Protein AF-A0A7J4BCX7-F1 (afdb_monomer)

Radius of gyration: 16.33 Å; Cα contacts (8 Å, |Δi|>4): 56; chains: 1; bounding box: 45×21×50 Å

pLDDT: mean 80.55, std 9.73, range [49.88, 89.94]

Mean predicted aligned error: 7.39 Å

Sequence (88 aa):
GVMIVTVGLVLLIISYVGIILLSFEFYDEYDDKLYLIAGILFIFHVVSLIFSLGIATPVLGAVAWALTYSALSNTVRKLRRSQYSSQI

Foldseek 3Di:
DVVVVVVVVVVVVVVLVVLLVVLVVCCVVPVDCLSVVLSVLSVVLVVCVVVCVDDCNVVSVVVSVVSSVVSVVVVVVVVVVVVVVVVD

Structure (mmCIF, N/CA/C/O backbone):
data_AF-A0A7J4BCX7-F1
#
_entry.id   AF-A0A7J4BCX7-F1
#
loop_
_atom_site.group_PDB
_atom_site.id
_atom_site.type_symbol
_atom_site.label_atom_id
_atom_site.label_alt_id
_atom_site.label_comp_id
_atom_site.label_asym_id
_atom_site.label_entity_id
_atom_site.label_seq_id
_atom_site.pdbx_PDB_ins_code
_atom_site.Cartn_x
_atom_site.Cartn_y
_atom_site.Cartn_z
_atom_site.occupancy
_atom_site.B_iso_or_equiv
_atom_site.auth_seq_id
_atom_site.auth_comp_id
_atom_site.auth_asym_id
_atom_site.auth_atom_id
_atom_site.pdbx_PDB_model_num
ATOM 1 N N . GLY A 1 1 ? 4.888 -10.170 -27.018 1.00 59.47 1 GLY A N 1
ATOM 2 C CA . GLY A 1 1 ? 5.598 -9.954 -25.741 1.00 59.47 1 GLY A CA 1
ATOM 3 C C . GLY A 1 1 ? 5.300 -8.590 -25.145 1.00 59.47 1 GLY A C 1
ATOM 4 O O . GLY A 1 1 ? 4.684 -8.529 -24.095 1.00 59.47 1 GLY A O 1
ATOM 5 N N . VAL A 1 2 ? 5.679 -7.505 -25.827 1.00 70.62 2 VAL A N 1
ATOM 6 C CA . VAL A 1 2 ? 5.633 -6.128 -25.288 1.00 70.62 2 VAL A CA 1
ATOM 7 C C . VAL A 1 2 ? 4.222 -5.646 -24.912 1.00 70.62 2 VAL A C 1
ATOM 9 O O . VAL A 1 2 ? 4.050 -5.106 -23.827 1.00 70.62 2 VAL A O 1
ATOM 12 N N . MET A 1 3 ? 3.195 -5.924 -25.729 1.00 74.50 3 MET A N 1
ATOM 13 C CA . MET A 1 3 ? 1.818 -5.477 -25.433 1.00 74.50 3 MET A CA 1
ATOM 14 C C . MET A 1 3 ? 1.265 -6.005 -24.100 1.00 74.50 3 MET A C 1
ATOM 16 O O . MET A 1 3 ? 0.581 -5.273 -23.395 1.00 74.50 3 MET A O 1
ATOM 20 N N . ILE A 1 4 ? 1.581 -7.250 -23.730 1.00 81.81 4 ILE A N 1
ATOM 21 C CA . ILE A 1 4 ? 1.100 -7.856 -22.475 1.00 81.81 4 ILE A CA 1
ATOM 22 C C . ILE A 1 4 ? 1.726 -7.144 -21.272 1.00 81.81 4 ILE A C 1
ATOM 24 O O . ILE A 1 4 ? 1.041 -6.859 -20.294 1.00 81.81 4 ILE A O 1
ATOM 28 N N . VAL A 1 5 ? 3.014 -6.805 -21.370 1.00 81.31 5 VAL A N 1
ATOM 29 C CA . VAL A 1 5 ? 3.736 -6.076 -20.320 1.00 81.31 5 VAL A CA 1
ATOM 30 C C . VAL A 1 5 ? 3.159 -4.673 -20.151 1.00 81.31 5 VAL A C 1
ATOM 32 O O . VAL A 1 5 ? 2.893 -4.260 -19.028 1.00 81.31 5 VAL A O 1
ATOM 35 N N . THR A 1 6 ? 2.897 -3.963 -21.251 1.00 83.31 6 THR A N 1
ATOM 36 C CA . THR A 1 6 ? 2.317 -2.614 -21.211 1.00 83.31 6 THR A CA 1
ATOM 37 C C . THR A 1 6 ? 0.921 -2.606 -20.589 1.00 83.31 6 THR A C 1
ATOM 39 O O . THR A 1 6 ? 0.656 -1.796 -19.705 1.00 83.31 6 THR A O 1
ATOM 42 N N . VAL A 1 7 ? 0.042 -3.529 -20.994 1.00 85.81 7 VAL A N 1
ATOM 43 C CA . VAL A 1 7 ? -1.312 -3.642 -20.422 1.00 85.81 7 VAL A CA 1
ATOM 44 C C . VAL A 1 7 ? -1.252 -4.000 -18.936 1.00 85.81 7 VAL A C 1
ATOM 46 O O . VAL A 1 7 ? -1.971 -3.404 -18.135 1.00 85.81 7 VAL A O 1
ATOM 49 N N . GLY A 1 8 ? -0.358 -4.914 -18.546 1.00 84.56 8 GLY A N 1
ATOM 50 C CA . GLY A 1 8 ? -0.145 -5.266 -17.142 1.00 84.56 8 GLY A CA 1
ATOM 51 C C . GLY A 1 8 ? 0.301 -4.074 -16.292 1.00 84.56 8 GLY A C 1
ATOM 52 O O . GLY A 1 8 ? -0.201 -3.886 -15.188 1.00 84.56 8 GLY A O 1
ATOM 53 N N . LEU A 1 9 ? 1.186 -3.229 -16.825 1.00 81.56 9 LEU A N 1
ATOM 54 C CA . LEU A 1 9 ? 1.673 -2.031 -16.137 1.00 81.56 9 LEU A CA 1
ATOM 55 C C . LEU A 1 9 ? 0.556 -0.997 -15.928 1.00 81.56 9 LEU A C 1
ATOM 57 O O . LEU A 1 9 ? 0.432 -0.435 -14.843 1.00 81.56 9 LEU A O 1
ATOM 61 N N . VAL A 1 10 ? -0.296 -0.789 -16.936 1.00 86.06 10 VAL A N 1
ATOM 62 C CA . VAL A 1 10 ? -1.449 0.122 -16.836 1.00 86.06 10 VAL A CA 1
ATOM 63 C C . VAL A 1 10 ? -2.450 -0.368 -15.790 1.00 86.06 10 VAL A C 1
ATOM 65 O O . VAL A 1 10 ? -2.868 0.411 -14.935 1.00 86.06 10 VAL A O 1
ATOM 68 N N . LEU A 1 11 ? -2.799 -1.658 -15.813 1.00 88.00 11 LEU A N 1
ATOM 69 C CA . LEU A 1 11 ? -3.696 -2.252 -14.816 1.00 88.00 11 LEU A CA 1
ATOM 70 C C . LEU A 1 11 ? -3.128 -2.125 -13.400 1.00 88.00 11 LEU A C 1
ATOM 72 O O . LEU A 1 11 ? -3.855 -1.756 -12.482 1.00 88.00 11 LEU A O 1
ATOM 76 N N . LEU A 1 12 ? -1.826 -2.364 -13.239 1.00 84.38 12 LEU A N 1
ATOM 77 C CA . LEU A 1 12 ? -1.136 -2.226 -11.963 1.00 84.38 12 LEU A CA 1
ATOM 78 C C . LEU A 1 12 ? -1.246 -0.795 -11.423 1.00 84.38 12 LEU A C 1
ATOM 80 O O . LEU A 1 12 ? -1.639 -0.612 -10.273 1.00 84.38 12 LEU A O 1
ATOM 84 N N . ILE A 1 13 ? -0.977 0.222 -12.249 1.00 84.25 13 ILE A N 1
ATOM 85 C CA . ILE A 1 13 ? -1.100 1.632 -11.844 1.00 84.25 13 ILE A CA 1
ATOM 86 C C . ILE A 1 13 ? -2.533 1.949 -11.396 1.00 84.25 13 ILE A C 1
ATOM 88 O O . ILE A 1 13 ? -2.719 2.537 -10.332 1.00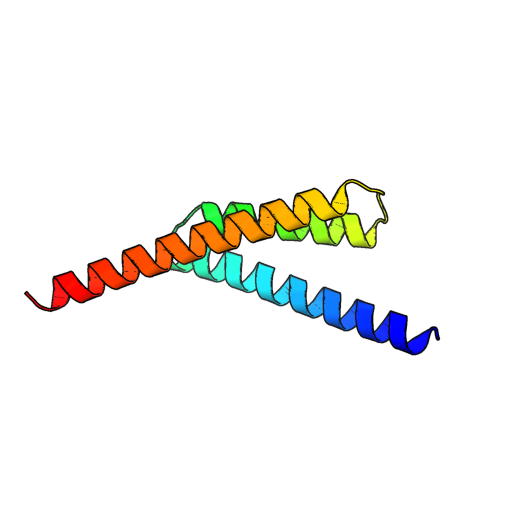 84.25 13 ILE A O 1
ATOM 92 N N . ILE A 1 14 ? -3.543 1.519 -12.160 1.00 89.25 14 ILE A N 1
ATOM 93 C CA . ILE A 1 14 ? -4.958 1.742 -11.820 1.00 89.25 14 ILE A CA 1
ATOM 94 C C . ILE A 1 14 ? -5.304 1.102 -10.468 1.00 89.25 14 ILE A C 1
ATOM 96 O O . ILE A 1 14 ? -5.955 1.737 -9.638 1.00 89.25 14 ILE A O 1
ATOM 100 N N . SER A 1 15 ? -4.835 -0.123 -10.207 1.00 87.44 15 SER A N 1
ATOM 101 C CA . SER A 1 15 ? -5.052 -0.796 -8.922 1.00 87.44 15 SER A CA 1
ATOM 102 C C . SER A 1 15 ? -4.459 -0.018 -7.746 1.00 87.44 15 SER A C 1
ATOM 104 O O . SER A 1 15 ? -5.132 0.150 -6.730 1.00 87.44 15 SER A O 1
ATOM 106 N N . TYR A 1 16 ? -3.234 0.500 -7.876 1.00 84.19 16 TYR A N 1
ATOM 107 C CA . TYR A 1 16 ? -2.625 1.296 -6.808 1.00 84.19 16 TYR A CA 1
ATOM 108 C C . TYR A 1 16 ? -3.364 2.612 -6.562 1.00 84.19 16 TYR A C 1
ATOM 110 O O . TYR A 1 16 ? -3.570 2.978 -5.407 1.00 84.19 16 TYR A O 1
ATOM 118 N N . VAL A 1 17 ? -3.806 3.300 -7.620 1.00 88.56 17 VAL A N 1
ATOM 119 C CA . VAL A 1 17 ? -4.595 4.536 -7.485 1.00 88.56 17 VAL A CA 1
ATOM 120 C C . VAL A 1 17 ? -5.879 4.277 -6.693 1.00 88.56 17 VAL A C 1
ATOM 122 O O . VAL A 1 17 ? -6.190 5.043 -5.783 1.00 88.56 17 VAL A O 1
ATOM 125 N N . GLY A 1 18 ? -6.579 3.172 -6.969 1.00 89.25 18 GLY A N 1
ATOM 126 C CA . GLY A 1 18 ? -7.782 2.792 -6.224 1.00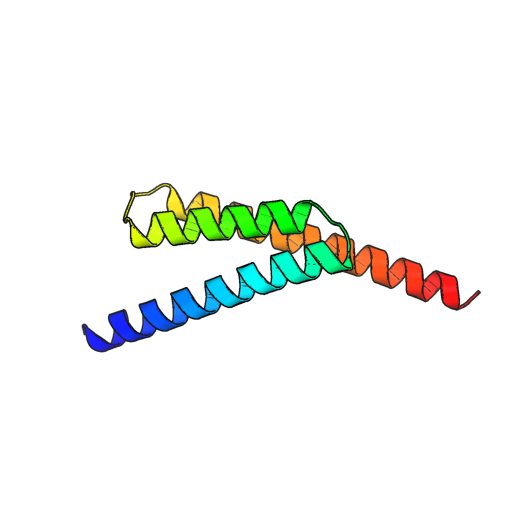 89.25 18 GLY A CA 1
ATOM 127 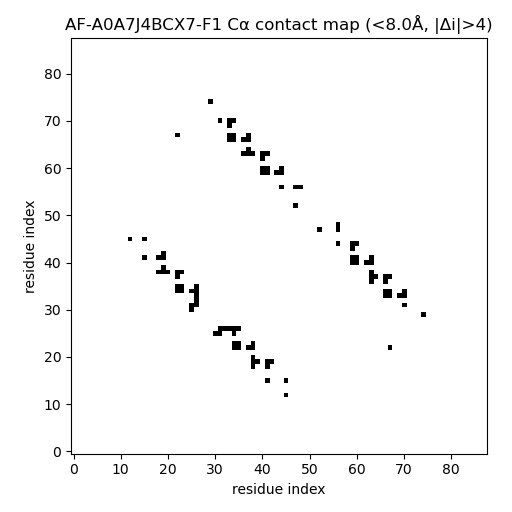C C . GLY A 1 18 ? -7.527 2.592 -4.727 1.00 89.25 18 GLY A C 1
ATOM 128 O O . GLY A 1 18 ? -8.280 3.103 -3.904 1.00 89.25 18 GLY A O 1
ATOM 129 N N . ILE A 1 19 ? -6.439 1.908 -4.359 1.00 86.94 19 ILE A N 1
ATOM 130 C CA . ILE A 1 19 ? -6.090 1.662 -2.948 1.00 86.94 19 ILE A CA 1
ATOM 131 C C . ILE A 1 19 ? -5.702 2.961 -2.230 1.00 86.94 19 ILE A C 1
ATOM 133 O O . ILE A 1 19 ? -6.050 3.155 -1.064 1.00 86.94 19 ILE A O 1
ATOM 137 N N . ILE A 1 20 ? -4.995 3.862 -2.917 1.00 88.06 20 ILE A N 1
ATOM 138 C CA . ILE A 1 20 ? -4.613 5.167 -2.368 1.00 88.06 20 ILE A CA 1
ATOM 139 C C . ILE A 1 20 ? -5.863 6.002 -2.074 1.00 88.06 20 ILE A C 1
ATOM 1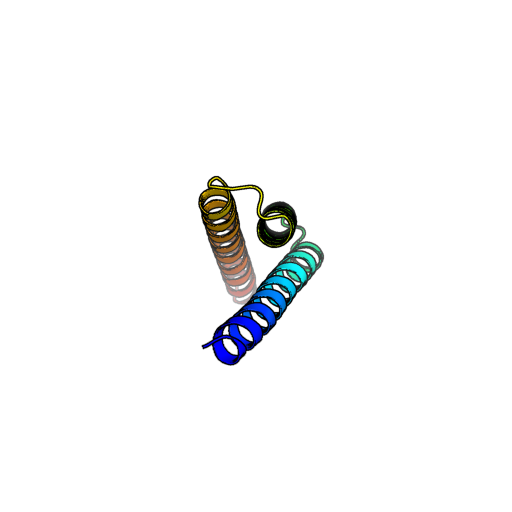41 O O . ILE A 1 20 ? -5.998 6.503 -0.959 1.00 88.06 20 ILE A O 1
ATOM 145 N N . LEU A 1 21 ? -6.791 6.108 -3.032 1.00 89.94 21 LEU A N 1
ATOM 146 C CA . LEU A 1 21 ? -8.052 6.834 -2.842 1.00 89.94 21 LEU A CA 1
ATOM 147 C C . LEU A 1 21 ? -8.869 6.245 -1.690 1.00 89.94 21 LEU A C 1
ATOM 149 O O . LEU A 1 21 ? -9.271 6.983 -0.798 1.00 89.94 21 LEU A O 1
ATOM 153 N N . LEU A 1 22 ? -9.009 4.917 -1.655 1.00 88.25 22 LEU A N 1
ATOM 154 C CA . LEU A 1 22 ? -9.713 4.211 -0.587 1.00 88.25 22 LEU A CA 1
ATOM 155 C C . LEU A 1 22 ? -9.100 4.494 0.794 1.00 88.25 22 LEU A C 1
ATOM 157 O O . LEU A 1 22 ? -9.811 4.644 1.781 1.00 88.25 22 LEU A O 1
ATOM 161 N N . SER A 1 23 ? -7.771 4.590 0.871 1.00 87.12 23 SER A N 1
ATOM 162 C CA . SER A 1 23 ? -7.067 4.900 2.119 1.00 87.12 23 SER A CA 1
ATOM 163 C C . SER A 1 23 ? -7.343 6.334 2.585 1.00 87.12 23 SER A C 1
ATOM 165 O O . SER A 1 23 ? -7.542 6.564 3.774 1.00 87.12 23 SER A O 1
ATOM 167 N N . PHE A 1 24 ? -7.389 7.308 1.674 1.00 87.69 24 PHE A N 1
ATOM 168 C CA . PHE A 1 24 ? -7.748 8.683 2.036 1.00 87.69 24 PHE A CA 1
ATOM 169 C C . PHE A 1 24 ? -9.220 8.822 2.428 1.00 87.69 24 PHE A C 1
ATOM 171 O O . PHE A 1 24 ? -9.518 9.529 3.384 1.00 87.69 24 PHE A O 1
ATOM 178 N N . GLU A 1 25 ? -10.117 8.114 1.747 1.00 89.06 25 GLU A N 1
ATOM 179 C CA . GLU A 1 25 ? -11.544 8.108 2.076 1.00 89.06 25 GLU A CA 1
ATOM 180 C C . GLU A 1 25 ? -11.797 7.501 3.463 1.00 89.06 25 GLU A C 1
ATOM 182 O O . GLU A 1 25 ? -12.455 8.114 4.299 1.00 89.06 25 GLU A O 1
ATOM 187 N N . PHE A 1 26 ? -11.169 6.363 3.783 1.00 84.75 26 PHE A N 1
ATOM 188 C CA . PHE A 1 26 ? -11.259 5.783 5.126 1.00 84.75 26 PHE A CA 1
ATOM 189 C C . PHE A 1 26 ? -10.585 6.627 6.209 1.00 84.75 26 PHE A C 1
ATOM 191 O O . PHE A 1 26 ? -10.992 6.568 7.372 1.00 84.75 26 PHE A O 1
ATOM 198 N N . TYR A 1 27 ? -9.548 7.389 5.860 1.00 86.75 27 TYR A N 1
ATOM 199 C CA . TYR A 1 27 ? -8.974 8.358 6.783 1.00 86.75 27 TYR A CA 1
ATOM 200 C C . TYR A 1 27 ? -9.984 9.465 7.112 1.00 86.75 27 TYR A C 1
ATOM 202 O O . TYR A 1 27 ? -10.161 9.757 8.288 1.00 86.75 27 TYR A O 1
ATOM 210 N N . ASP A 1 28 ? -10.673 10.021 6.115 1.00 86.12 28 ASP A N 1
ATOM 211 C CA . ASP A 1 28 ? -11.670 11.079 6.323 1.00 86.12 28 ASP A CA 1
ATOM 212 C C . ASP A 1 28 ? -12.887 10.576 7.120 1.00 86.12 28 ASP A C 1
ATOM 214 O O . ASP A 1 28 ? -13.356 11.234 8.046 1.00 86.12 28 ASP A O 1
ATOM 218 N N . GLU A 1 29 ? -13.354 9.358 6.834 1.00 84.50 29 GLU A N 1
ATOM 219 C CA . GLU A 1 29 ? -14.533 8.784 7.491 1.00 84.50 29 GLU A CA 1
ATOM 220 C C . GLU A 1 29 ? -14.267 8.331 8.941 1.00 84.50 29 GLU A C 1
ATOM 222 O O . GLU A 1 29 ? -15.127 8.479 9.811 1.00 84.50 29 GLU A O 1
ATOM 227 N N . TYR A 1 30 ? -13.084 7.769 9.230 1.00 80.50 30 TYR A N 1
ATOM 228 C CA . TYR A 1 30 ? -12.786 7.143 10.529 1.00 80.50 30 TYR A CA 1
ATOM 229 C C . TYR A 1 30 ? -11.706 7.861 11.362 1.00 80.50 30 TYR A C 1
ATOM 231 O O . TYR A 1 30 ? -11.382 7.369 12.451 1.00 80.50 30 TYR A O 1
ATOM 239 N N . ASP A 1 31 ? -11.135 8.966 10.856 1.00 82.56 31 ASP A N 1
ATOM 240 C CA . ASP A 1 31 ? -9.995 9.731 11.413 1.00 82.56 31 ASP A CA 1
ATOM 241 C C . ASP A 1 31 ? -8.840 8.827 11.892 1.00 82.56 31 ASP A C 1
ATOM 243 O O . ASP A 1 31 ? -8.151 9.066 12.890 1.00 82.56 31 ASP A O 1
ATOM 247 N N . ASP A 1 32 ? -8.646 7.698 11.201 1.00 81.44 32 ASP A N 1
ATOM 248 C CA . ASP A 1 32 ? -7.658 6.698 11.584 1.00 81.44 32 ASP A CA 1
ATOM 249 C C . ASP A 1 32 ? -6.353 6.930 10.819 1.00 81.44 32 ASP A C 1
ATOM 251 O O . ASP A 1 32 ? -6.216 6.634 9.628 1.00 81.44 32 ASP A O 1
ATOM 255 N N . LYS A 1 33 ? -5.363 7.462 11.542 1.00 84.38 33 LYS A N 1
ATOM 256 C CA . LYS A 1 33 ? -4.041 7.821 11.009 1.00 84.38 33 LYS A CA 1
ATOM 257 C C . LYS A 1 33 ? -3.313 6.646 10.349 1.00 84.38 33 LYS A C 1
ATOM 259 O O . LYS A 1 33 ? -2.411 6.887 9.549 1.00 84.38 33 LYS A O 1
ATOM 264 N N . LEU A 1 34 ? -3.674 5.392 10.649 1.00 84.88 34 LEU A N 1
ATOM 265 C CA . LEU A 1 34 ? -3.074 4.241 9.972 1.00 84.88 34 LEU A CA 1
ATOM 266 C C . LEU A 1 34 ? -3.408 4.216 8.476 1.00 84.88 34 LEU A C 1
ATOM 268 O O . LEU A 1 34 ? -2.530 3.855 7.694 1.00 84.88 34 LEU A O 1
ATOM 272 N N . TYR A 1 35 ? -4.613 4.627 8.062 1.00 86.94 35 TYR A N 1
ATOM 273 C CA . TYR A 1 35 ? -4.943 4.705 6.634 1.00 86.94 35 TYR A CA 1
ATOM 274 C C . TYR A 1 35 ? -4.166 5.812 5.930 1.00 86.94 35 TYR A C 1
ATOM 276 O O . TYR A 1 35 ? -3.675 5.600 4.824 1.00 86.94 35 TYR A O 1
ATOM 284 N N . LEU A 1 36 ? -3.969 6.955 6.593 1.00 86.88 36 LEU A N 1
ATOM 285 C CA . LEU A 1 36 ? -3.143 8.037 6.061 1.00 86.88 36 LEU A CA 1
ATOM 286 C C . LEU A 1 36 ? -1.703 7.558 5.811 1.00 86.88 36 LEU A C 1
ATOM 288 O O . LEU A 1 36 ? -1.152 7.752 4.728 1.00 86.88 36 LEU A O 1
ATOM 292 N N . ILE A 1 37 ? -1.104 6.884 6.800 1.00 88.56 37 ILE A N 1
ATOM 293 C CA . ILE A 1 37 ? 0.260 6.347 6.692 1.00 88.56 37 ILE A CA 1
ATOM 294 C C . ILE A 1 37 ? 0.332 5.276 5.594 1.00 88.56 37 ILE A C 1
ATOM 296 O O . ILE A 1 37 ? 1.271 5.283 4.797 1.00 88.56 37 ILE A O 1
ATOM 300 N N . ALA A 1 38 ? -0.659 4.383 5.514 1.00 87.62 38 ALA A N 1
ATOM 301 C CA . ALA A 1 38 ? -0.731 3.357 4.478 1.00 87.62 38 ALA A CA 1
ATOM 302 C C . ALA A 1 38 ? -0.837 3.959 3.065 1.00 87.62 38 ALA A C 1
ATOM 304 O O . ALA A 1 38 ? -0.086 3.560 2.174 1.00 87.62 38 ALA A O 1
ATOM 305 N N . GLY A 1 39 ? -1.697 4.964 2.870 1.00 86.81 39 GLY A N 1
ATOM 306 C CA . GLY A 1 39 ? -1.856 5.667 1.596 1.00 86.81 39 GLY A CA 1
ATOM 307 C C . GLY A 1 39 ? -0.573 6.372 1.148 1.00 86.81 39 GLY A C 1
ATOM 308 O O . GLY A 1 39 ? -0.147 6.219 0.002 1.00 86.81 39 GLY A O 1
ATOM 309 N N . ILE A 1 40 ? 0.109 7.070 2.062 1.00 88.94 40 ILE A N 1
ATOM 310 C CA . ILE A 1 40 ? 1.404 7.713 1.784 1.00 88.94 40 ILE A CA 1
ATOM 311 C C . ILE A 1 40 ? 2.465 6.669 1.401 1.00 88.94 40 ILE A C 1
ATOM 313 O O . ILE A 1 40 ? 3.200 6.865 0.433 1.00 88.94 40 ILE A O 1
ATOM 317 N N . LEU A 1 41 ? 2.528 5.534 2.104 1.00 87.56 41 LEU A N 1
ATOM 318 C CA . LEU A 1 41 ? 3.450 4.441 1.773 1.00 87.56 41 LEU A CA 1
ATOM 319 C C . LEU A 1 41 ? 3.170 3.836 0.393 1.00 87.56 41 LEU A C 1
ATOM 321 O O . LEU A 1 41 ? 4.116 3.527 -0.333 1.00 87.56 41 LEU A O 1
ATOM 325 N N . PHE A 1 42 ? 1.900 3.718 -0.004 1.00 87.25 42 PHE A N 1
ATOM 326 C CA . PHE A 1 42 ? 1.539 3.306 -1.359 1.00 87.25 42 PHE A CA 1
ATOM 327 C C . PHE A 1 42 ? 1.993 4.314 -2.414 1.00 87.25 42 PHE A C 1
ATOM 329 O O . PHE A 1 42 ? 2.529 3.900 -3.440 1.00 87.25 42 PHE A O 1
ATOM 336 N N . ILE A 1 43 ? 1.865 5.619 -2.156 1.00 87.19 43 ILE A N 1
ATOM 337 C CA . ILE A 1 43 ? 2.384 6.659 -3.057 1.00 87.19 43 ILE A CA 1
ATOM 338 C C . ILE A 1 43 ? 3.901 6.510 -3.221 1.00 87.19 43 IL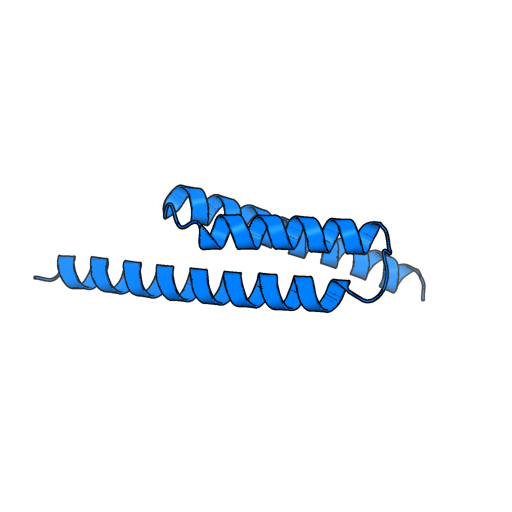E A C 1
ATOM 340 O O . ILE A 1 43 ? 4.388 6.443 -4.348 1.00 87.19 43 ILE A O 1
ATOM 344 N N . PHE A 1 44 ? 4.651 6.386 -2.121 1.00 85.25 44 PHE A N 1
ATOM 345 C CA . PHE A 1 44 ? 6.102 6.171 -2.181 1.00 85.25 44 PHE A CA 1
ATOM 346 C C . PHE A 1 44 ? 6.470 4.897 -2.945 1.00 85.25 44 PHE A C 1
ATOM 348 O O . PHE A 1 44 ? 7.408 4.906 -3.743 1.00 85.25 44 PHE A O 1
ATOM 355 N N . HIS A 1 45 ? 5.718 3.816 -2.744 1.00 83.06 45 HIS A N 1
ATOM 356 C CA . HIS A 1 45 ? 5.924 2.561 -3.455 1.00 83.06 45 HIS A CA 1
ATOM 357 C C . HIS A 1 45 ? 5.690 2.707 -4.970 1.00 83.06 45 HIS A C 1
ATOM 359 O O . HIS A 1 45 ? 6.528 2.264 -5.753 1.00 83.06 45 HIS A O 1
ATOM 365 N N . VAL A 1 46 ? 4.616 3.383 -5.394 1.00 83.19 46 VAL A N 1
ATOM 366 C CA . VAL A 1 46 ? 4.311 3.633 -6.816 1.00 83.19 46 VAL A CA 1
ATOM 367 C C . VAL A 1 46 ? 5.344 4.554 -7.460 1.00 83.19 46 VAL A C 1
ATOM 369 O O . VAL A 1 46 ? 5.839 4.257 -8.544 1.00 83.19 46 VAL A O 1
ATOM 372 N N . VAL A 1 47 ? 5.717 5.651 -6.797 1.00 83.81 47 VAL A N 1
ATOM 373 C CA . VAL A 1 47 ? 6.735 6.584 -7.307 1.00 83.81 47 VAL A CA 1
ATOM 374 C C . VAL A 1 47 ? 8.079 5.873 -7.464 1.00 83.81 47 VAL A C 1
ATOM 376 O O . VAL A 1 47 ? 8.736 6.013 -8.494 1.00 83.81 47 VAL A O 1
ATOM 379 N N . SER A 1 48 ? 8.462 5.053 -6.482 1.00 81.19 48 SER A N 1
ATOM 380 C CA . SER A 1 48 ? 9.687 4.254 -6.537 1.00 81.19 48 SER A CA 1
ATOM 381 C C . SER A 1 48 ? 9.656 3.213 -7.666 1.00 81.19 48 SER A C 1
ATOM 383 O O . SER A 1 48 ? 10.668 3.031 -8.346 1.00 81.19 48 SER A O 1
ATOM 385 N N . LEU A 1 49 ? 8.494 2.596 -7.921 1.00 78.62 49 LEU A N 1
ATOM 386 C CA . LEU A 1 49 ? 8.274 1.666 -9.033 1.00 78.62 49 LEU A CA 1
ATOM 387 C C . LEU A 1 49 ? 8.443 2.355 -10.398 1.00 78.62 49 LEU A C 1
ATOM 389 O O . LEU A 1 49 ? 9.144 1.831 -11.261 1.00 78.62 49 LEU A O 1
ATOM 393 N N . ILE A 1 50 ? 7.859 3.544 -10.583 1.00 77.81 50 ILE A N 1
ATOM 394 C CA . ILE A 1 50 ? 7.963 4.320 -11.832 1.00 77.81 50 ILE A CA 1
ATOM 395 C C . ILE A 1 50 ? 9.408 4.774 -12.078 1.00 77.81 50 ILE A C 1
ATOM 397 O O . ILE A 1 50 ? 9.898 4.692 -13.202 1.00 77.81 50 ILE A O 1
ATOM 401 N N . PHE A 1 51 ? 10.114 5.208 -11.030 1.00 77.38 51 PHE A N 1
ATOM 402 C CA . PHE A 1 51 ? 11.50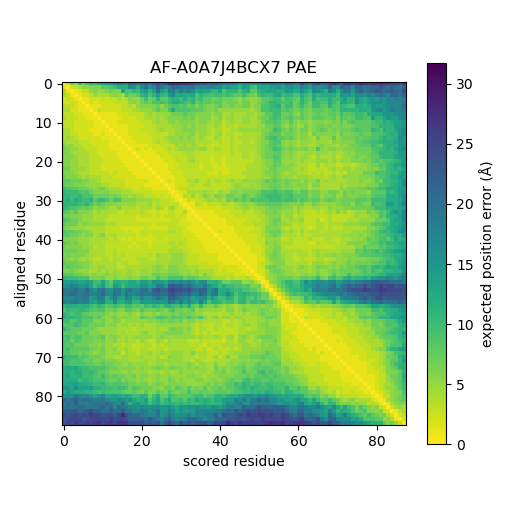0 5.670 -11.136 1.00 77.38 51 PHE A CA 1
ATOM 403 C C . PHE A 1 51 ? 12.537 4.540 -11.234 1.00 77.38 51 PHE A C 1
ATOM 405 O O . PHE A 1 51 ? 13.721 4.833 -11.392 1.00 77.38 51 PHE A O 1
ATOM 412 N N . SER A 1 52 ? 12.131 3.263 -11.153 1.00 69.62 52 SER A N 1
ATOM 413 C CA . SER A 1 52 ? 13.043 2.104 -11.185 1.00 69.62 52 SER A CA 1
ATOM 414 C C . SER A 1 52 ? 14.231 2.237 -10.213 1.00 69.62 52 SER A C 1
ATOM 416 O O . SER A 1 52 ? 15.336 1.756 -10.470 1.00 69.62 52 SER A O 1
ATOM 418 N N . LEU A 1 53 ? 13.996 2.881 -9.064 1.00 63.44 53 LEU A N 1
ATOM 419 C CA . LEU A 1 53 ? 14.941 2.950 -7.951 1.00 63.44 53 LEU A CA 1
ATOM 420 C C . LEU A 1 53 ? 14.969 1.556 -7.307 1.00 63.44 53 LEU A C 1
ATOM 422 O O . LEU A 1 53 ? 14.034 1.155 -6.618 1.00 63.44 53 LEU A O 1
ATOM 426 N N . GLY A 1 54 ? 15.987 0.769 -7.647 1.00 54.00 54 GLY A N 1
ATOM 427 C CA . GLY A 1 54 ? 16.007 -0.681 -7.465 1.00 54.00 54 GLY A CA 1
ATOM 428 C C . GLY A 1 54 ? 15.786 -1.228 -6.042 1.00 54.00 54 GLY A C 1
ATOM 429 O O . GLY A 1 54 ? 16.049 -0.583 -5.031 1.00 54.00 54 GLY A O 1
ATOM 430 N N . ILE A 1 55 ? 15.374 -2.504 -6.026 1.00 54.94 55 ILE A N 1
ATOM 431 C CA . ILE A 1 55 ? 15.492 -3.558 -4.990 1.00 54.94 55 ILE A CA 1
ATOM 432 C C . ILE A 1 55 ? 14.763 -3.339 -3.643 1.00 54.94 55 ILE A C 1
ATOM 434 O O . ILE A 1 55 ? 14.291 -4.314 -3.063 1.00 54.94 55 ILE A O 1
ATOM 438 N N . ALA A 1 56 ? 14.581 -2.108 -3.154 1.00 56.38 56 ALA A N 1
ATOM 439 C CA . ALA A 1 56 ? 13.901 -1.833 -1.872 1.00 56.38 56 ALA A CA 1
ATOM 440 C C . ALA A 1 56 ? 12.365 -1.681 -1.981 1.00 56.38 56 ALA A C 1
ATOM 442 O O . ALA A 1 56 ? 11.652 -1.665 -0.974 1.00 56.38 56 ALA A O 1
ATOM 443 N N . THR A 1 57 ? 11.838 -1.620 -3.204 1.00 63.00 57 THR A N 1
ATOM 444 C CA . THR A 1 57 ? 10.409 -1.496 -3.533 1.00 63.00 57 THR A CA 1
ATOM 445 C C . THR A 1 57 ? 9.495 -2.542 -2.883 1.00 63.00 57 THR A C 1
ATOM 447 O O . THR A 1 57 ? 8.477 -2.139 -2.316 1.00 63.00 57 THR A O 1
ATOM 450 N N . PRO A 1 58 ? 9.788 -3.859 -2.903 1.00 70.94 58 PRO A N 1
ATOM 451 C CA . PRO A 1 58 ? 8.831 -4.854 -2.423 1.00 70.94 58 PRO A CA 1
ATOM 452 C C . PRO A 1 58 ? 8.594 -4.765 -0.912 1.00 70.94 58 PRO A C 1
ATOM 454 O O . PRO A 1 58 ? 7.483 -5.024 -0.458 1.00 70.94 58 PRO A O 1
ATOM 457 N N . VAL A 1 59 ? 9.597 -4.336 -0.137 1.00 78.12 59 VAL A N 1
ATOM 458 C CA . VAL A 1 59 ? 9.472 -4.181 1.320 1.00 78.12 59 VAL A CA 1
ATOM 459 C C . VAL A 1 59 ? 8.490 -3.062 1.657 1.00 78.12 59 VAL A C 1
ATOM 461 O O . VAL A 1 59 ? 7.598 -3.260 2.476 1.00 78.12 59 VAL A O 1
ATOM 464 N N . LEU A 1 60 ? 8.592 -1.914 0.980 1.00 76.06 60 LEU A N 1
ATOM 465 C CA . LEU A 1 60 ? 7.657 -0.799 1.164 1.00 76.06 60 LEU A CA 1
ATOM 466 C C . LEU A 1 60 ? 6.221 -1.202 0.815 1.00 76.06 60 LEU A C 1
ATOM 468 O O . LEU A 1 60 ? 5.297 -0.868 1.552 1.00 76.06 60 LEU A O 1
ATOM 472 N N . GLY A 1 61 ? 6.045 -1.976 -0.260 1.00 77.81 61 GLY A N 1
ATOM 473 C CA . GLY A 1 61 ? 4.741 -2.517 -0.638 1.00 77.81 61 GLY A CA 1
ATOM 474 C C . GLY A 1 61 ? 4.184 -3.470 0.421 1.00 77.81 61 GLY A C 1
ATOM 475 O O . GLY A 1 61 ? 3.029 -3.339 0.816 1.00 77.81 61 GLY A O 1
ATOM 476 N N . ALA A 1 62 ? 5.010 -4.385 0.936 1.00 83.12 62 ALA A N 1
ATOM 477 C CA . ALA A 1 62 ? 4.609 -5.320 1.986 1.00 83.12 62 ALA A CA 1
ATOM 478 C C . ALA A 1 62 ? 4.200 -4.598 3.281 1.00 83.12 62 ALA A C 1
ATOM 480 O O . ALA A 1 62 ? 3.183 -4.941 3.883 1.00 83.12 62 ALA A O 1
ATOM 481 N N . VAL A 1 63 ? 4.949 -3.568 3.687 1.00 85.62 63 VAL A N 1
ATOM 482 C CA . VAL A 1 63 ? 4.619 -2.754 4.866 1.00 85.62 63 VAL A CA 1
ATOM 483 C C . VAL A 1 63 ? 3.332 -1.955 4.643 1.00 85.62 63 VAL A C 1
ATOM 485 O O . VAL A 1 63 ? 2.475 -1.942 5.526 1.00 85.62 63 VAL A O 1
ATOM 488 N N . ALA A 1 64 ? 3.146 -1.340 3.469 1.00 84.81 64 ALA A N 1
ATOM 489 C CA . ALA A 1 64 ? 1.919 -0.614 3.127 1.00 84.81 64 ALA A CA 1
ATOM 490 C C . ALA A 1 64 ? 0.683 -1.526 3.200 1.00 84.81 64 ALA A C 1
ATOM 492 O O . ALA A 1 64 ? -0.328 -1.180 3.819 1.00 84.81 64 ALA A O 1
ATOM 493 N N . TRP A 1 65 ? 0.791 -2.734 2.645 1.00 85.44 65 TRP A N 1
ATOM 494 C CA . TRP A 1 65 ? -0.257 -3.747 2.717 1.00 85.44 65 TRP A CA 1
ATOM 495 C C . TRP A 1 65 ? -0.545 -4.196 4.151 1.00 85.44 65 TRP A C 1
ATOM 497 O O . TRP A 1 65 ? -1.710 -4.265 4.544 1.00 85.44 65 TRP A O 1
ATOM 507 N N . ALA A 1 66 ? 0.490 -4.452 4.954 1.00 87.12 66 ALA A N 1
ATOM 508 C CA . ALA A 1 66 ? 0.325 -4.844 6.353 1.00 87.12 66 ALA A CA 1
ATOM 509 C C . ALA A 1 66 ? -0.382 -3.756 7.180 1.00 87.12 66 ALA A C 1
ATOM 511 O O . ALA A 1 66 ? -1.270 -4.060 7.980 1.00 87.12 66 ALA A O 1
ATOM 512 N N . LEU A 1 67 ? -0.034 -2.485 6.962 1.00 86.31 67 LEU A N 1
ATOM 513 C CA . LEU A 1 67 ? -0.684 -1.358 7.632 1.00 86.31 67 LEU A CA 1
ATOM 514 C C . LEU A 1 67 ? -2.134 -1.186 7.193 1.00 86.31 67 LEU A C 1
ATOM 516 O O . LEU A 1 67 ? -2.992 -0.986 8.047 1.00 86.31 67 LEU A O 1
ATOM 520 N N . THR A 1 68 ? -2.421 -1.343 5.902 1.00 86.69 68 THR A N 1
ATOM 521 C CA . THR A 1 68 ? -3.795 -1.302 5.376 1.00 86.69 68 THR A CA 1
ATOM 522 C C . THR A 1 68 ? -4.647 -2.403 5.992 1.00 86.69 68 THR A C 1
ATOM 524 O O . THR A 1 68 ? -5.759 -2.150 6.446 1.00 86.69 68 THR A O 1
ATOM 527 N N . TYR A 1 69 ? -4.110 -3.623 6.083 1.00 87.06 69 TYR A N 1
ATOM 528 C CA . TYR A 1 69 ? -4.801 -4.743 6.715 1.00 87.06 69 TYR A CA 1
ATOM 529 C C . TYR A 1 69 ? -5.063 -4.491 8.206 1.00 87.06 69 TYR A C 1
ATOM 531 O O . TYR A 1 69 ? -6.155 -4.754 8.710 1.00 87.06 69 TYR A O 1
ATOM 539 N N . SER A 1 70 ? -4.077 -3.937 8.915 1.00 87.25 70 SER A N 1
ATOM 540 C CA . SER A 1 70 ? -4.222 -3.554 10.321 1.00 87.25 70 SER A CA 1
ATOM 541 C C . SER A 1 70 ? -5.292 -2.471 10.509 1.00 87.25 70 SER A C 1
ATOM 543 O O . SER A 1 70 ? -6.196 -2.645 11.332 1.00 87.25 70 SER A O 1
ATOM 545 N N . ALA A 1 71 ? -5.250 -1.407 9.700 1.00 86.31 71 ALA A N 1
ATOM 546 C CA . ALA A 1 71 ? -6.229 -0.321 9.700 1.00 86.31 71 ALA A CA 1
ATOM 547 C C . ALA A 1 71 ? -7.647 -0.853 9.451 1.00 86.31 71 ALA A C 1
ATOM 549 O O . ALA A 1 71 ? -8.557 -0.597 10.241 1.00 86.31 71 ALA A O 1
ATOM 550 N N . LEU A 1 72 ? -7.801 -1.710 8.438 1.00 86.38 72 LEU A N 1
ATOM 551 C CA . LEU A 1 72 ? -9.064 -2.364 8.112 1.00 86.38 72 LEU A CA 1
ATOM 552 C C . LEU A 1 72 ? -9.586 -3.216 9.264 1.00 86.38 72 LEU A C 1
ATOM 554 O O . LEU A 1 72 ? -10.751 -3.107 9.648 1.00 86.38 72 LEU A O 1
ATOM 558 N N . SER A 1 73 ? -8.718 -4.015 9.884 1.00 86.56 73 SER A N 1
ATOM 559 C CA . SER A 1 73 ? -9.099 -4.824 11.042 1.00 86.56 73 SER A CA 1
ATOM 560 C C . SER A 1 73 ? -9.580 -3.966 12.222 1.00 86.56 73 SER A C 1
ATOM 562 O O . SER A 1 73 ? -10.535 -4.337 12.913 1.00 86.56 73 SER A O 1
ATOM 564 N N . ASN A 1 74 ? -8.968 -2.797 12.433 1.00 84.31 74 ASN A N 1
ATOM 565 C CA . ASN A 1 74 ? -9.370 -1.856 13.470 1.00 84.31 74 ASN A CA 1
ATOM 566 C C . ASN A 1 74 ? -10.716 -1.202 13.151 1.00 84.31 74 ASN A C 1
ATOM 568 O O . ASN A 1 74 ? -11.570 -1.151 14.039 1.00 84.31 74 ASN A O 1
ATOM 572 N N . THR A 1 75 ? -10.948 -0.776 11.907 1.00 84.25 75 THR A N 1
ATOM 573 C CA . THR A 1 75 ? -12.242 -0.237 11.463 1.00 84.25 75 THR A CA 1
ATOM 574 C C . THR A 1 75 ? -13.358 -1.260 11.637 1.00 84.25 75 THR A C 1
ATOM 576 O O . THR A 1 75 ? -14.367 -0.961 12.271 1.00 84.25 75 THR A O 1
ATOM 579 N N . VAL A 1 76 ? -13.152 -2.507 11.204 1.00 86.31 76 VAL A N 1
ATOM 580 C CA . VAL A 1 76 ? -14.138 -3.588 11.377 1.00 86.31 76 VAL A CA 1
ATOM 581 C C . VAL A 1 76 ? -14.456 -3.820 12.858 1.00 86.31 76 VAL A C 1
ATOM 583 O O . VAL A 1 76 ? -15.619 -3.965 13.238 1.00 86.31 76 VAL A O 1
ATOM 586 N N . ARG A 1 77 ? -13.445 -3.803 13.738 1.00 85.25 77 ARG A N 1
ATOM 587 C CA . ARG A 1 77 ? -13.649 -3.920 15.194 1.00 85.25 77 ARG A CA 1
ATOM 588 C C . ARG A 1 77 ? -14.377 -2.716 15.797 1.00 85.25 77 ARG A C 1
ATOM 590 O O . ARG A 1 77 ? -15.097 -2.897 16.780 1.00 85.25 77 ARG A O 1
ATOM 597 N N . LYS A 1 78 ? -14.165 -1.501 15.279 1.00 80.25 78 LYS A N 1
ATOM 598 C CA . LYS A 1 78 ? -14.880 -0.283 15.703 1.00 80.25 78 LYS A CA 1
ATOM 599 C C . LYS A 1 78 ? -16.353 -0.359 15.286 1.00 80.25 78 LYS A C 1
ATOM 601 O O . LYS A 1 78 ? -17.219 -0.232 16.146 1.00 80.25 78 LYS A O 1
ATOM 606 N N . LEU A 1 79 ? -16.625 -0.689 14.023 1.00 83.62 79 LEU A N 1
ATOM 607 C CA . LEU A 1 79 ? -17.978 -0.859 13.481 1.00 83.62 79 LEU A CA 1
ATOM 608 C C . LEU A 1 79 ? -18.762 -1.951 14.215 1.00 83.62 79 LEU A C 1
ATOM 610 O O . LEU A 1 79 ? -19.896 -1.741 14.633 1.00 83.62 79 LEU A O 1
ATOM 614 N N . ARG A 1 80 ? -18.140 -3.109 14.467 1.00 83.94 80 ARG A N 1
ATOM 615 C CA . ARG A 1 80 ? -18.792 -4.196 15.211 1.00 83.94 80 ARG A CA 1
ATOM 616 C C . ARG A 1 80 ? -19.170 -3.784 16.638 1.00 83.94 80 ARG A C 1
ATOM 618 O O . ARG A 1 80 ? -20.209 -4.206 17.139 1.00 83.94 80 ARG A O 1
ATOM 625 N N . ARG A 1 81 ? -18.337 -2.969 17.297 1.00 79.19 81 ARG A N 1
ATOM 626 C CA . ARG A 1 81 ? -18.621 -2.453 18.645 1.00 79.19 81 ARG A CA 1
ATOM 627 C C . ARG A 1 81 ? -19.728 -1.400 18.645 1.00 79.19 81 ARG A C 1
ATOM 629 O O . ARG A 1 81 ? -20.566 -1.450 19.540 1.00 79.19 81 ARG A O 1
ATOM 636 N N . SER A 1 82 ? -19.766 -0.497 17.662 1.00 72.50 82 SER A N 1
ATOM 637 C CA . SER A 1 82 ? -20.843 0.501 17.582 1.00 72.50 82 SER A CA 1
ATOM 638 C C . SER A 1 82 ? -22.200 -0.152 17.309 1.00 72.50 82 SER A C 1
ATOM 640 O O . SER A 1 82 ? -23.174 0.184 17.977 1.00 72.50 82 SER A O 1
ATOM 642 N N . GLN A 1 83 ? -22.258 -1.157 16.428 1.00 71.12 83 GLN A N 1
ATOM 643 C CA . GLN A 1 83 ? -23.499 -1.887 16.159 1.00 71.12 83 GLN A CA 1
ATOM 644 C C . GLN A 1 83 ? -24.009 -2.658 17.382 1.00 71.12 83 GLN A C 1
ATOM 646 O O . GLN A 1 83 ? -25.204 -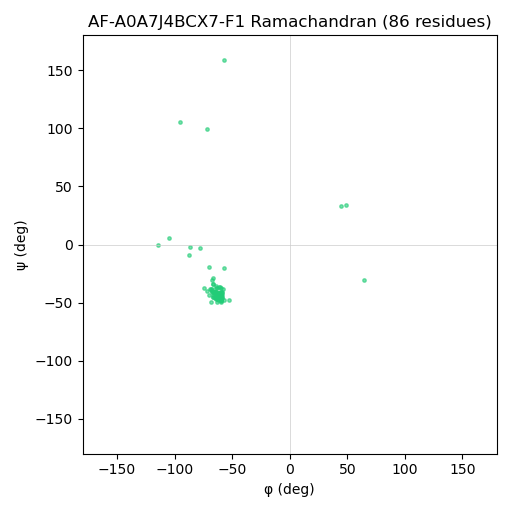2.629 17.665 1.00 71.12 83 GLN A O 1
ATOM 651 N N . TYR A 1 84 ? -23.123 -3.295 18.152 1.00 61.69 84 TYR A N 1
ATOM 652 C CA . TYR A 1 84 ? -23.528 -4.008 19.368 1.00 61.69 84 TYR A CA 1
ATOM 653 C C . TYR A 1 84 ? -24.052 -3.060 20.460 1.00 61.69 84 TYR A C 1
ATOM 655 O O . TYR A 1 84 ? -24.992 -3.400 21.169 1.00 61.69 84 TYR A O 1
ATOM 663 N N . SER A 1 85 ? -23.500 -1.845 20.564 1.00 57.59 85 SER A N 1
ATOM 664 C CA . SER A 1 85 ? -23.987 -0.828 21.508 1.00 57.59 85 SER A CA 1
ATOM 665 C C . SER A 1 85 ? -25.358 -0.251 21.141 1.00 57.59 85 SER A C 1
ATOM 667 O O . SER A 1 85 ? -25.998 0.330 22.006 1.00 57.59 85 SER A O 1
ATOM 669 N N . SER A 1 86 ? -25.801 -0.376 19.887 1.0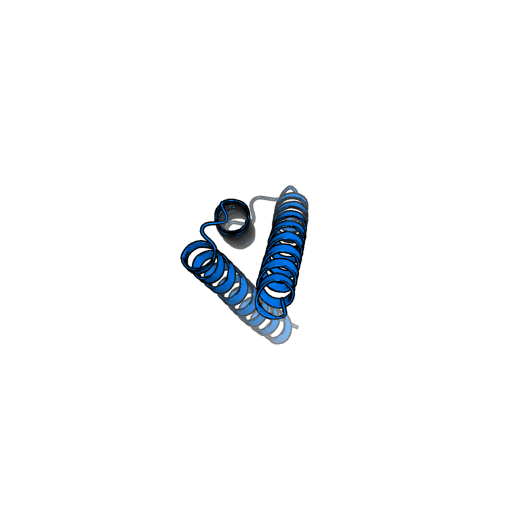0 59.47 86 SER A N 1
ATOM 670 C CA . SER A 1 86 ? -27.119 0.105 19.439 1.00 59.47 86 SER A CA 1
ATOM 671 C C . SER A 1 86 ? -28.262 -0.898 19.654 1.00 59.47 86 SER A C 1
ATOM 673 O O . SER A 1 86 ? -29.407 -0.594 19.333 1.00 59.47 86 SER A O 1
ATOM 675 N N . GLN A 1 87 ? -27.957 -2.098 20.166 1.00 57.12 87 GLN A N 1
ATOM 676 C CA . GLN A 1 87 ? -28.934 -3.162 20.438 1.00 57.12 87 GLN A CA 1
ATOM 677 C C . GLN A 1 87 ? -29.271 -3.336 21.931 1.00 57.12 87 GLN A C 1
ATOM 679 O O . GLN A 1 87 ? -29.997 -4.270 22.273 1.00 57.12 87 GLN A O 1
ATOM 684 N N . ILE A 1 88 ? -28.755 -2.467 22.807 1.00 49.88 88 ILE A N 1
ATOM 685 C CA . ILE A 1 88 ? -29.037 -2.431 24.253 1.00 49.88 88 ILE A CA 1
ATOM 686 C C . ILE A 1 88 ? -29.713 -1.100 24.571 1.00 49.88 88 ILE A C 1
ATOM 688 O O . ILE A 1 88 ? -30.688 -1.113 25.351 1.00 49.88 8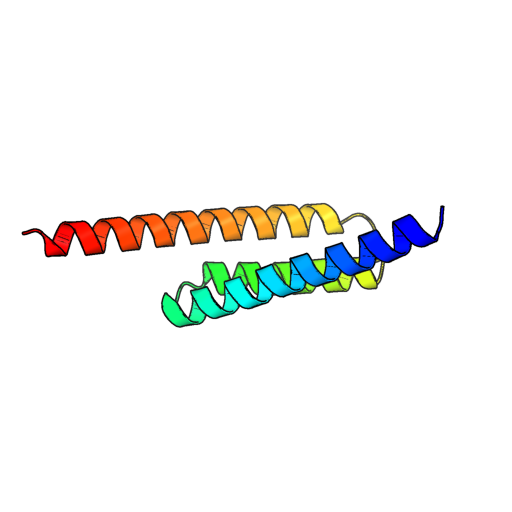8 ILE A O 1
#

Secondary structure (DSSP, 8-state):
-HHHHHHHHHHHHHHHHHHHHHHHHHHHHH--HHHHHHHHHHHHHHHHHHTT--SSHHHHHHHHHHHHHHHHHHHHHHHHHHHHHTT-

Solvent-accessible surface area (backbone atoms only — not comparable to full-atom values): 4702 Å² total; per-residue (Å²): 115,68,68,61,54,54,53,50,52,53,53,50,53,54,54,52,52,52,54,34,51,51,19,50,50,49,20,72,77,65,72,38,65,47,23,47,54,19,24,52,35,45,50,53,29,52,53,36,60,76,67,64,57,70,90,60,46,65,59,42,46,52,51,22,51,52,36,39,52,51,38,50,53,50,51,52,54,51,53,56,51,55,57,59,65,74,75,114